Protein AF-A0A7W1QG82-F1 (afdb_monomer)

Sequence (102 aa):
VHRGPALATIATLDGPFDLVFIDADKPGYLAYYEAVLPKLSERGLIVVDNVLWSGRVAQPPSDEDSGSTIALREFNDHVAADERVVGVMLSVRDGITLVRRA

pLDDT: mean 97.1, std 2.38, range [79.19, 98.81]

Mean predicted aligned error: 2.44 Å

Nearest PDB structures (foldseek):
  5log-assembly1_B  TM=9.324E-01  e=5.120E-11  Myxococcus xanthus
  5lhm-assembly1_A  TM=9.294E-01  e=6.638E-11  Myxococcus xanthus
  3tfw-assembly1_B-2  TM=8.816E-01  e=2.780E-08  Klebsiella pneumoniae subsp. pneumoniae MGH 78578
  8c9t-assembly1_D  TM=8.574E-01  e=2.780E-08  Streptomyces avermitilis MA-4680 = NBRC 14893
  8k1f-assembly2_B-2  TM=8.760E-01  e=8.676E-07  Fusobacterium nucleatum subsp. nucleatum ATCC 25586

Structure (mmCIF, N/CA/C/O backbone):
data_AF-A0A7W1QG82-F1
#
_entry.id   AF-A0A7W1QG82-F1
#
loop_
_atom_site.group_PDB
_atom_site.id
_atom_site.type_symbol
_atom_site.label_atom_id
_atom_site.label_alt_id
_atom_site.label_comp_id
_atom_site.label_asym_id
_atom_site.label_entity_id
_atom_site.label_seq_id
_atom_site.pdbx_PDB_ins_code
_atom_site.Cartn_x
_atom_site.Cartn_y
_atom_site.Cartn_z
_atom_site.occupancy
_atom_site.B_iso_or_equiv
_atom_site.auth_seq_id
_atom_site.auth_comp_id
_atom_site.auth_asym_id
_atom_site.auth_atom_id
_atom_site.pdbx_PDB_model_num
ATOM 1 N N . VAL A 1 1 ? -19.112 -13.288 1.544 1.00 79.19 1 VAL A N 1
ATOM 2 C CA . VAL A 1 1 ? -18.258 -12.942 0.381 1.00 79.19 1 VAL A CA 1
ATOM 3 C C . VAL A 1 1 ? -18.979 -11.881 -0.428 1.00 79.19 1 VAL A C 1
ATOM 5 O O . VAL A 1 1 ? -20.074 -12.156 -0.905 1.00 79.19 1 VAL A O 1
ATOM 8 N N . HIS A 1 2 ? -18.407 -10.682 -0.526 1.00 90.44 2 HIS A N 1
ATOM 9 C CA . HIS A 1 2 ? -18.924 -9.612 -1.383 1.00 90.44 2 HIS A CA 1
ATOM 10 C C . HIS A 1 2 ? -18.364 -9.780 -2.800 1.00 90.44 2 HIS A C 1
ATOM 12 O O . HIS A 1 2 ? -17.254 -10.284 -2.968 1.00 90.44 2 HIS A O 1
ATOM 18 N N . ARG A 1 3 ? -19.136 -9.398 -3.820 1.00 93.06 3 ARG A N 1
ATOM 19 C CA . ARG A 1 3 ? -18.699 -9.409 -5.223 1.00 93.06 3 ARG A CA 1
ATOM 20 C C . ARG A 1 3 ? -18.891 -8.015 -5.800 1.00 93.06 3 ARG A C 1
ATOM 22 O O . ARG A 1 3 ? -19.988 -7.475 -5.707 1.00 93.06 3 ARG A O 1
ATOM 29 N N . GLY A 1 4 ? -17.842 -7.468 -6.402 1.00 93.06 4 GLY A N 1
ATOM 30 C CA . GLY A 1 4 ? -17.847 -6.132 -6.991 1.00 93.06 4 GLY A CA 1
ATOM 31 C C . GLY A 1 4 ? -16.536 -5.388 -6.732 1.00 93.06 4 GLY A C 1
ATOM 32 O O . GLY A 1 4 ? -15.611 -5.969 -6.162 1.00 93.06 4 GLY A O 1
ATOM 33 N N . PRO A 1 5 ? -16.449 -4.113 -7.145 1.00 95.19 5 PRO A N 1
ATOM 34 C CA . PRO A 1 5 ? -15.274 -3.284 -6.906 1.00 95.19 5 PRO A CA 1
ATOM 35 C C . PRO A 1 5 ? -14.980 -3.146 -5.408 1.00 95.19 5 PRO A C 1
ATOM 37 O O . PRO A 1 5 ? -15.870 -2.825 -4.609 1.00 95.19 5 PRO A O 1
ATOM 40 N N . ALA A 1 6 ? -13.722 -3.364 -5.024 1.00 95.88 6 ALA A N 1
ATOM 41 C CA . ALA A 1 6 ? -13.329 -3.355 -3.620 1.00 95.88 6 ALA A CA 1
ATOM 42 C C . ALA A 1 6 ? -13.514 -1.971 -2.976 1.00 95.88 6 ALA A C 1
ATOM 44 O O . ALA A 1 6 ? -14.067 -1.907 -1.884 1.00 95.88 6 ALA A O 1
ATOM 45 N N . LEU A 1 7 ? -13.182 -0.866 -3.663 1.00 97.12 7 LEU A N 1
ATOM 46 C CA . LEU A 1 7 ? -13.365 0.496 -3.125 1.00 97.12 7 LEU A CA 1
ATOM 47 C C . LEU A 1 7 ? -14.818 0.792 -2.738 1.00 97.12 7 LEU A C 1
ATOM 49 O O . LEU A 1 7 ? -15.078 1.292 -1.645 1.00 97.12 7 LEU A O 1
ATOM 53 N N . ALA A 1 8 ? -15.771 0.435 -3.605 1.00 96.62 8 ALA A N 1
ATOM 54 C CA . ALA A 1 8 ? -17.191 0.627 -3.323 1.00 96.62 8 ALA A CA 1
ATOM 55 C C . ALA A 1 8 ? -17.633 -0.204 -2.111 1.00 96.62 8 ALA A C 1
ATOM 57 O O . ALA A 1 8 ? -18.407 0.266 -1.284 1.00 96.62 8 ALA A O 1
ATOM 58 N N . THR A 1 9 ? -17.097 -1.419 -1.977 1.00 96.31 9 THR A N 1
ATOM 59 C CA . THR A 1 9 ? -17.381 -2.281 -0.825 1.00 96.31 9 THR A CA 1
ATOM 60 C C . THR A 1 9 ? -16.787 -1.694 0.458 1.00 96.31 9 THR A C 1
ATOM 62 O O . THR A 1 9 ? -17.516 -1.530 1.430 1.00 96.31 9 THR A O 1
ATOM 65 N N . ILE A 1 10 ? -15.507 -1.299 0.456 1.00 96.81 10 ILE A N 1
ATOM 66 C CA . ILE A 1 10 ? -14.810 -0.697 1.610 1.00 96.81 10 ILE A CA 1
ATOM 67 C C . ILE A 1 10 ? -15.559 0.535 2.134 1.00 96.81 10 ILE A C 1
ATOM 69 O O . ILE A 1 10 ? -15.678 0.706 3.347 1.00 96.81 10 ILE A O 1
ATOM 73 N N . ALA A 1 11 ? -16.111 1.364 1.242 1.00 97.12 11 ALA A N 1
ATOM 74 C CA . ALA A 1 11 ? -16.889 2.543 1.624 1.00 97.12 11 ALA A CA 1
ATOM 75 C C . ALA A 1 11 ? -18.117 2.201 2.491 1.00 97.12 11 ALA A C 1
ATOM 77 O O . ALA A 1 11 ? -18.475 2.986 3.365 1.00 97.12 11 ALA A O 1
ATOM 78 N N . THR A 1 12 ? -18.723 1.027 2.281 1.00 96.75 12 THR A N 1
ATOM 79 C CA . THR A 1 12 ? -19.905 0.553 3.028 1.00 96.75 12 THR A CA 1
ATOM 80 C C . THR A 1 12 ? -19.580 -0.197 4.315 1.00 96.75 12 THR A C 1
ATOM 82 O O . THR A 1 12 ? -20.489 -0.483 5.089 1.00 96.75 12 THR A O 1
ATOM 85 N N . LEU A 1 13 ? -18.314 -0.562 4.536 1.00 96.25 13 LEU A N 1
ATOM 86 C CA . LEU A 1 13 ? -17.918 -1.328 5.710 1.00 96.25 13 LEU A CA 1
ATOM 87 C C . LEU A 1 13 ? -17.531 -0.405 6.863 1.00 96.25 13 LEU A C 1
ATOM 89 O O . LEU A 1 13 ? -16.715 0.503 6.688 1.00 96.25 13 LEU A O 1
ATOM 93 N N . ASP A 1 14 ? -18.043 -0.695 8.052 1.00 94.75 14 ASP A N 1
ATOM 94 C CA . ASP A 1 14 ? -17.630 -0.029 9.282 1.00 94.75 14 ASP A CA 1
ATOM 95 C C . ASP A 1 14 ? -16.452 -0.770 9.921 1.00 94.75 14 ASP A C 1
ATOM 97 O O . ASP A 1 14 ? -16.428 -2.000 9.990 1.00 94.75 14 ASP A O 1
ATOM 101 N N . GLY A 1 15 ? -15.448 -0.005 10.348 1.00 94.12 15 GLY A N 1
ATOM 102 C CA . GLY A 1 15 ? -14.326 -0.515 11.130 1.00 94.12 15 GLY A CA 1
ATO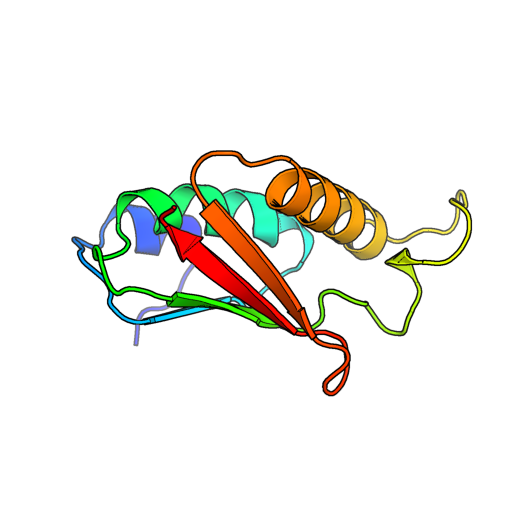M 103 C C . GLY A 1 15 ? -14.650 -0.595 12.635 1.00 94.12 15 GLY A C 1
ATOM 104 O O . GLY A 1 15 ? -15.799 -0.396 13.033 1.00 94.12 15 GLY A O 1
ATOM 105 N N . PRO A 1 16 ? -13.641 -0.816 13.495 1.00 97.56 16 PRO A N 1
ATOM 106 C CA . PRO A 1 16 ? -12.231 -0.905 13.143 1.00 97.56 16 PRO A CA 1
ATOM 107 C C . PRO A 1 16 ? -11.806 -2.319 12.704 1.00 97.56 16 PRO A C 1
ATOM 109 O O . PRO A 1 16 ? -12.313 -3.314 13.213 1.00 97.56 16 PRO A O 1
ATOM 112 N N . PHE A 1 17 ? -10.844 -2.410 11.786 1.00 98.31 17 PHE A N 1
ATOM 113 C CA . PHE A 1 17 ? -10.231 -3.678 11.372 1.00 98.31 17 PHE A CA 1
ATOM 114 C C . PHE A 1 17 ? -8.890 -3.901 12.069 1.00 98.31 17 PHE A C 1
ATOM 116 O O . PHE A 1 17 ? -8.045 -3.007 12.079 1.00 98.31 17 PHE A O 1
ATOM 123 N N . ASP A 1 18 ? -8.668 -5.108 12.587 1.00 98.38 18 ASP A N 1
ATOM 124 C CA . ASP A 1 18 ? -7.376 -5.504 13.168 1.00 98.38 18 ASP A CA 1
ATOM 125 C C . ASP A 1 18 ? -6.380 -6.012 12.115 1.00 98.38 18 ASP A C 1
ATOM 127 O O . ASP A 1 18 ? -5.169 -5.975 12.322 1.00 98.38 18 ASP A O 1
ATOM 131 N N . LEU A 1 19 ? -6.871 -6.473 10.965 1.00 98.50 19 LEU A N 1
ATOM 132 C CA . LEU A 1 19 ? -6.038 -6.924 9.858 1.00 98.50 19 LEU A CA 1
ATOM 133 C C . LEU A 1 19 ? -6.707 -6.595 8.526 1.00 98.50 19 LEU A C 1
ATOM 135 O O . LEU A 1 19 ? -7.873 -6.930 8.312 1.00 98.50 19 LEU A O 1
ATOM 139 N N . VAL A 1 20 ? -5.945 -5.997 7.614 1.00 98.56 20 VAL A N 1
ATOM 140 C CA . VAL A 1 20 ? -6.333 -5.798 6.215 1.00 98.56 20 VAL A CA 1
ATOM 141 C C . VAL A 1 20 ? -5.233 -6.359 5.324 1.00 98.56 20 VAL A C 1
ATOM 143 O O . VAL A 1 20 ? -4.074 -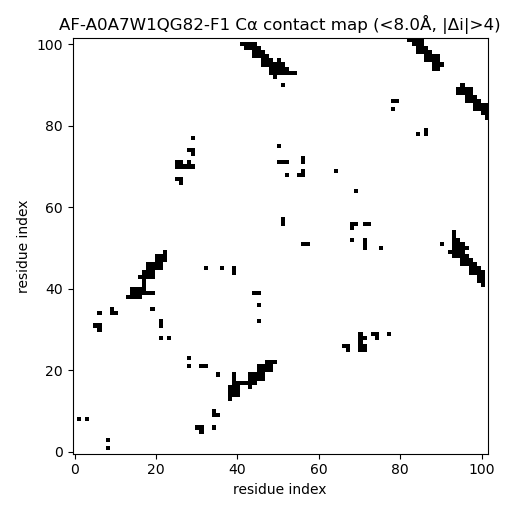5.989 5.470 1.00 98.56 20 VAL A O 1
ATOM 146 N N . PHE A 1 21 ? -5.586 -7.243 4.393 1.00 98.56 21 PHE A N 1
ATOM 147 C CA . PHE A 1 21 ? -4.657 -7.803 3.411 1.00 98.56 21 PHE A CA 1
ATOM 148 C C . PHE A 1 21 ? -5.016 -7.286 2.013 1.00 98.56 21 PHE A C 1
ATOM 150 O O . PHE A 1 21 ? -6.120 -7.539 1.529 1.00 98.56 21 PHE A O 1
ATOM 157 N N . ILE A 1 22 ? -4.103 -6.544 1.385 1.00 98.56 22 ILE A N 1
ATOM 158 C CA . ILE A 1 22 ? -4.262 -5.966 0.047 1.00 98.56 22 ILE A CA 1
ATOM 159 C C . ILE A 1 22 ? -3.446 -6.805 -0.941 1.00 98.56 22 ILE A C 1
ATOM 161 O O . ILE A 1 22 ? -2.222 -6.688 -1.018 1.00 98.56 22 ILE A O 1
ATOM 165 N N . ASP A 1 23 ? -4.152 -7.635 -1.707 1.00 97.31 23 ASP A N 1
ATOM 166 C CA . ASP A 1 23 ? -3.638 -8.334 -2.887 1.00 97.31 23 ASP A CA 1
ATOM 167 C C . ASP A 1 23 ? -4.690 -8.295 -4.002 1.00 97.31 23 ASP A C 1
ATOM 169 O O . ASP A 1 23 ? -5.529 -9.183 -4.157 1.00 97.31 23 ASP A O 1
ATOM 173 N N . ALA A 1 24 ? -4.711 -7.166 -4.703 1.00 95.50 24 ALA A N 1
ATOM 174 C CA . ALA A 1 24 ? -5.705 -6.818 -5.714 1.00 95.50 24 ALA A CA 1
ATOM 175 C C . ALA A 1 24 ? -5.023 -6.315 -7.000 1.00 95.50 24 ALA A C 1
ATOM 177 O O . ALA A 1 24 ? -3.846 -6.591 -7.255 1.00 95.50 24 ALA A O 1
ATOM 178 N N . ASP A 1 25 ? -5.753 -5.566 -7.827 1.00 96.50 25 ASP A N 1
ATOM 179 C CA . ASP A 1 25 ? -5.172 -4.839 -8.947 1.00 96.50 25 ASP A CA 1
ATOM 180 C C . ASP A 1 25 ? -4.204 -3.760 -8.441 1.00 96.50 25 ASP A C 1
ATOM 182 O O . ASP A 1 25 ? -4.525 -2.950 -7.572 1.00 96.50 25 ASP A O 1
ATOM 186 N N . LYS A 1 26 ? -2.986 -3.765 -8.983 1.00 96.50 26 LYS A N 1
ATOM 187 C CA . LYS A 1 26 ? -1.892 -2.918 -8.493 1.00 96.50 26 LYS A CA 1
ATOM 188 C C . LYS A 1 26 ? -2.150 -1.409 -8.666 1.00 96.50 26 LYS A C 1
ATOM 190 O O . LYS A 1 26 ? -1.840 -0.676 -7.732 1.00 96.50 26 LYS A O 1
ATOM 195 N N . PRO A 1 27 ? -2.778 -0.925 -9.762 1.00 97.31 27 PRO A N 1
ATOM 196 C CA . PRO A 1 27 ? -3.159 0.486 -9.887 1.00 97.31 27 PRO A CA 1
ATOM 197 C C . PRO A 1 27 ? -4.063 1.003 -8.759 1.00 97.31 27 PRO A C 1
ATOM 199 O O . PRO A 1 27 ? -4.014 2.183 -8.427 1.00 97.31 27 PRO A O 1
ATOM 202 N N . GLY A 1 28 ? -4.872 0.133 -8.146 1.00 97.56 28 GLY A N 1
ATOM 203 C CA . GLY A 1 28 ? -5.751 0.502 -7.039 1.00 97.56 28 GLY A CA 1
ATOM 204 C C . GLY A 1 28 ? -5.079 0.561 -5.664 1.00 97.56 28 GLY A C 1
ATOM 205 O O . GLY A 1 28 ? -5.710 1.042 -4.726 1.00 97.56 28 GLY A O 1
ATOM 206 N N . TYR A 1 29 ? -3.832 0.100 -5.504 1.00 98.44 29 TYR A N 1
ATOM 207 C CA . TYR A 1 29 ? -3.203 -0.095 -4.186 1.00 98.44 29 TYR A CA 1
ATOM 208 C C . TYR A 1 29 ? -3.216 1.148 -3.300 1.00 98.44 29 TYR A C 1
ATOM 210 O O . TYR A 1 29 ? -3.627 1.060 -2.143 1.00 98.44 29 TYR A O 1
ATOM 218 N N . LEU A 1 30 ? -2.831 2.303 -3.846 1.00 98.56 30 LEU A N 1
ATOM 219 C CA . LEU A 1 30 ? -2.835 3.559 -3.099 1.00 98.56 30 LEU A CA 1
ATOM 220 C C . LEU A 1 30 ? 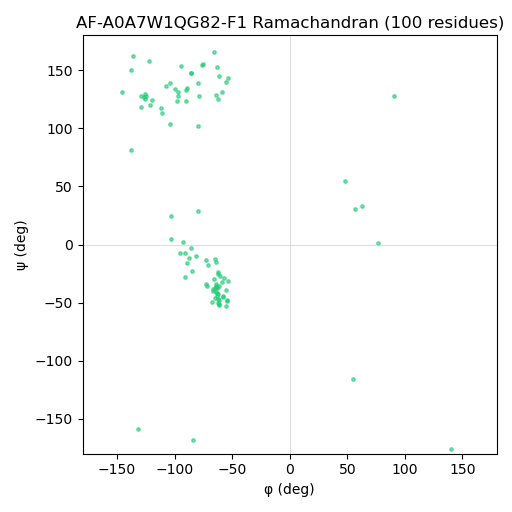-4.251 3.946 -2.644 1.00 98.56 30 LEU A C 1
ATOM 222 O O . LEU A 1 30 ? -4.459 4.313 -1.491 1.00 98.56 30 LEU A O 1
ATOM 226 N N . ALA A 1 31 ? -5.246 3.791 -3.519 1.00 98.62 31 ALA A N 1
ATOM 227 C CA . ALA A 1 31 ? -6.634 4.083 -3.179 1.00 98.62 31 ALA A CA 1
ATOM 228 C C . ALA A 1 31 ? -7.184 3.112 -2.122 1.00 98.62 31 ALA A C 1
ATOM 230 O O . ALA A 1 31 ? -7.901 3.532 -1.214 1.00 98.62 31 ALA A O 1
ATOM 231 N N . TYR A 1 32 ? -6.844 1.822 -2.211 1.00 98.62 32 TYR A N 1
ATOM 232 C CA . TYR A 1 32 ? -7.219 0.837 -1.198 1.00 98.62 32 TYR A CA 1
ATOM 233 C C . TYR A 1 32 ? -6.599 1.177 0.153 1.00 98.62 32 TYR A C 1
ATOM 235 O O . TYR A 1 32 ? -7.317 1.191 1.149 1.00 98.62 32 TYR A O 1
ATOM 243 N N . TYR A 1 33 ? -5.304 1.498 0.174 1.00 98.69 33 TYR A N 1
ATOM 244 C CA . TYR A 1 33 ? -4.576 1.916 1.368 1.00 98.69 33 TYR A CA 1
ATOM 245 C C . TYR A 1 33 ? -5.234 3.123 2.052 1.00 98.69 33 TYR A C 1
ATOM 247 O O . TYR A 1 33 ? -5.596 3.031 3.226 1.00 98.69 33 TYR A O 1
ATOM 255 N N . GLU A 1 34 ? -5.494 4.203 1.313 1.00 98.62 34 GLU A N 1
ATOM 256 C CA . GLU A 1 34 ? -6.154 5.400 1.856 1.00 98.62 34 GLU A CA 1
ATOM 257 C C . GLU A 1 34 ? -7.587 5.127 2.328 1.00 98.62 34 GLU A C 1
ATOM 259 O O . GLU A 1 34 ? -8.043 5.697 3.318 1.00 98.62 34 GLU A O 1
ATOM 264 N N . ALA A 1 35 ? -8.313 4.231 1.656 1.00 98.44 35 ALA A N 1
ATOM 265 C CA . ALA A 1 35 ? -9.679 3.892 2.042 1.00 98.44 35 ALA A CA 1
ATOM 266 C C . ALA A 1 35 ? -9.742 3.062 3.337 1.00 98.44 35 ALA A C 1
ATOM 268 O O . ALA A 1 35 ? -10.684 3.213 4.123 1.00 98.44 35 ALA A O 1
ATOM 269 N N . VAL A 1 36 ? -8.767 2.173 3.563 1.00 98.31 36 VAL A N 1
ATOM 270 C CA . VAL A 1 36 ? -8.754 1.286 4.739 1.00 98.31 36 VAL A CA 1
ATOM 271 C C . VAL A 1 36 ? -8.019 1.885 5.930 1.00 98.31 36 VAL A C 1
ATOM 273 O O . VAL A 1 36 ? -8.386 1.564 7.060 1.00 98.31 36 VAL A O 1
ATOM 276 N N . LEU A 1 37 ? -7.038 2.771 5.713 1.00 98.31 37 LEU A N 1
ATOM 277 C CA . LEU A 1 37 ? -6.240 3.351 6.792 1.00 98.31 37 LEU A CA 1
ATOM 278 C C . LEU A 1 37 ? -7.120 4.008 7.865 1.00 98.31 37 LEU A C 1
ATOM 280 O O . LEU A 1 37 ? -6.947 3.632 9.017 1.00 98.31 37 LEU A O 1
ATOM 284 N N . PRO A 1 38 ? -8.117 4.871 7.567 1.00 97.75 38 PRO A N 1
ATOM 285 C CA . PRO A 1 38 ? -9.009 5.451 8.576 1.00 97.75 38 PRO A CA 1
ATOM 286 C C . PRO A 1 38 ? -9.860 4.422 9.327 1.00 97.75 38 PRO A C 1
ATOM 288 O O . PRO A 1 38 ? -10.270 4.689 10.453 1.00 97.75 38 PRO A O 1
ATOM 291 N N . LYS A 1 39 ? -10.103 3.253 8.727 1.00 98.06 39 LYS A N 1
ATOM 292 C CA . LYS A 1 39 ? -10.915 2.162 9.286 1.00 98.06 39 LYS A CA 1
ATOM 293 C C . LYS A 1 39 ? -10.072 1.134 10.052 1.00 98.06 39 LYS A C 1
ATOM 295 O O . LYS A 1 39 ? -10.622 0.147 10.531 1.00 98.06 39 LYS A O 1
ATOM 300 N N . LEU A 1 40 ? -8.760 1.334 10.175 1.00 98.25 40 LEU A N 1
ATOM 301 C CA . LEU A 1 40 ? -7.867 0.439 10.908 1.00 98.25 40 LEU A CA 1
ATOM 302 C C . LEU A 1 40 ? -7.951 0.692 12.420 1.00 98.25 40 LEU A C 1
ATOM 304 O O . LEU A 1 40 ? -7.978 1.855 12.841 1.00 98.25 40 LEU A O 1
ATOM 308 N N . SER A 1 41 ? -7.960 -0.378 13.220 1.00 98.19 41 SER A N 1
ATOM 309 C CA . SER A 1 41 ? -7.893 -0.297 14.684 1.00 98.19 41 SER A CA 1
ATOM 310 C C . SER A 1 41 ? -6.552 0.271 15.158 1.00 98.19 41 SER A C 1
ATOM 312 O O . SER A 1 41 ? -5.583 0.328 14.400 1.00 98.19 41 SER A O 1
ATOM 314 N N . GLU A 1 42 ? -6.468 0.677 16.427 1.00 95.81 42 GLU A N 1
ATOM 315 C CA . GLU A 1 42 ? -5.208 1.147 17.032 1.00 95.81 42 GLU A CA 1
ATOM 316 C C . GLU A 1 42 ? -4.105 0.078 17.023 1.00 95.81 42 GLU A C 1
ATOM 318 O O . GLU A 1 42 ? -2.921 0.400 17.003 1.00 95.81 42 GLU A O 1
ATOM 323 N N . ARG A 1 43 ? -4.489 -1.204 17.032 1.00 96.12 43 ARG A N 1
ATOM 324 C CA . ARG A 1 43 ? -3.568 -2.352 16.983 1.00 96.12 43 ARG A CA 1
ATOM 325 C C . ARG A 1 43 ? -3.511 -2.991 15.599 1.00 96.12 43 ARG A C 1
ATOM 327 O O . ARG A 1 43 ? -2.902 -4.048 15.447 1.00 96.12 43 ARG A O 1
ATOM 334 N N . GLY A 1 44 ? -4.189 -2.389 14.628 1.00 98.12 44 GLY A N 1
ATOM 335 C CA . GLY A 1 44 ? -4.421 -3.007 13.343 1.00 98.12 44 GLY A CA 1
ATOM 336 C C . GLY A 1 44 ? -3.189 -2.982 12.452 1.00 98.12 44 GLY A C 1
ATOM 337 O O . GLY A 1 44 ? -2.312 -2.122 12.573 1.00 98.12 44 GLY A O 1
ATOM 338 N N . LEU A 1 45 ? -3.150 -3.942 11.534 1.00 98.56 45 LEU A N 1
ATOM 339 C CA . LEU A 1 45 ? -2.078 -4.114 10.566 1.00 98.56 45 LEU A CA 1
ATOM 340 C C . LEU A 1 45 ? -2.648 -4.144 9.146 1.00 98.56 45 LEU A C 1
ATOM 342 O O . LEU A 1 45 ? -3.557 -4.919 8.848 1.00 98.56 45 LEU A O 1
ATOM 346 N N . ILE A 1 46 ? -2.086 -3.334 8.256 1.00 98.81 46 ILE A N 1
ATOM 347 C CA . ILE A 1 46 ? -2.282 -3.471 6.813 1.00 98.81 46 ILE A CA 1
ATOM 348 C C . ILE A 1 46 ?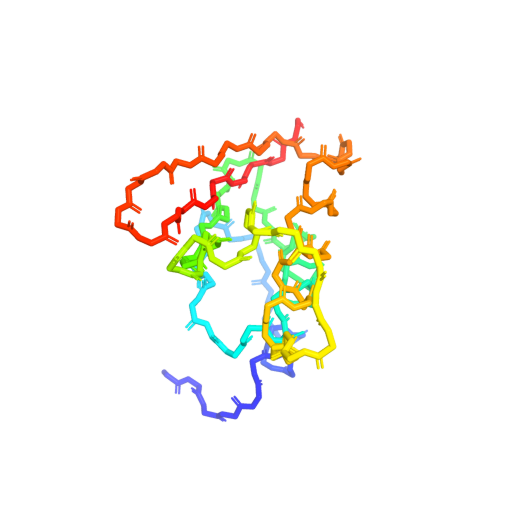 -1.091 -4.254 6.266 1.00 98.81 46 ILE A C 1
ATOM 350 O O . ILE A 1 46 ? 0.063 -3.949 6.561 1.00 98.81 46 ILE A O 1
ATOM 354 N N . VAL A 1 47 ? -1.374 -5.274 5.470 1.00 98.75 47 VAL A N 1
ATOM 355 C CA . VAL A 1 47 ? -0.390 -6.116 4.796 1.00 98.75 47 VAL A CA 1
ATOM 356 C C . VAL A 1 47 ? -0.629 -5.986 3.303 1.00 98.75 47 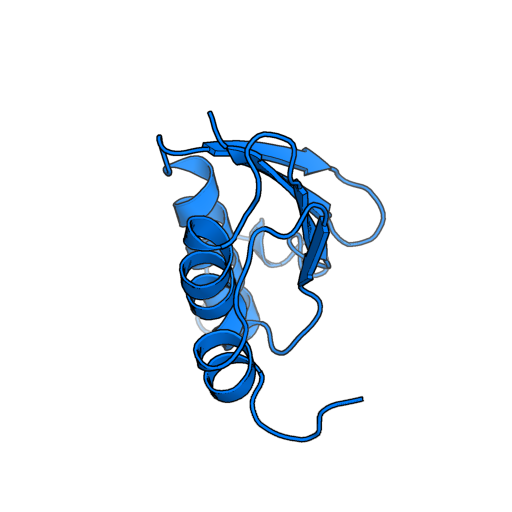VAL A C 1
ATOM 358 O O . VAL A 1 47 ? -1.740 -6.228 2.838 1.00 98.75 47 VAL A O 1
ATOM 361 N N . VAL A 1 48 ? 0.395 -5.600 2.552 1.00 98.69 48 VAL A N 1
ATOM 362 C CA . VAL A 1 48 ? 0.289 -5.354 1.110 1.00 98.69 48 VAL A CA 1
ATOM 363 C C . VAL A 1 48 ? 1.262 -6.265 0.368 1.00 98.69 48 VAL A C 1
ATOM 365 O O . VAL A 1 48 ? 2.463 -6.207 0.633 1.00 98.69 48 VAL A O 1
ATOM 368 N N . ASP A 1 49 ? 0.752 -7.123 -0.524 1.00 98.06 49 ASP A N 1
ATOM 369 C CA . ASP A 1 49 ? 1.551 -8.147 -1.223 1.00 98.06 49 ASP A CA 1
ATOM 370 C C . ASP A 1 49 ? 2.049 -7.682 -2.606 1.00 98.06 49 ASP A C 1
ATOM 372 O O . ASP A 1 49 ? 1.418 -6.868 -3.288 1.00 98.06 49 ASP A O 1
ATOM 376 N N . ASN A 1 50 ? 3.170 -8.267 -3.034 1.00 98.00 50 ASN A N 1
ATOM 377 C CA . ASN A 1 50 ? 3.877 -8.068 -4.308 1.00 98.00 50 ASN A CA 1
ATOM 378 C C . ASN A 1 50 ? 4.422 -6.650 -4.546 1.00 98.00 50 ASN A C 1
ATOM 380 O O . ASN A 1 50 ? 4.476 -6.178 -5.684 1.00 98.00 50 ASN A O 1
ATOM 384 N N . VAL A 1 51 ? 4.835 -5.963 -3.481 1.00 97.62 51 VAL A N 1
ATOM 385 C CA . VAL A 1 51 ? 5.304 -4.567 -3.560 1.00 97.62 51 VAL A CA 1
ATOM 386 C C . VAL A 1 51 ? 6.663 -4.397 -4.251 1.00 97.62 51 VAL A C 1
ATOM 388 O O . VAL A 1 51 ? 6.982 -3.290 -4.680 1.00 97.62 51 VAL A O 1
ATOM 391 N N . LEU A 1 52 ? 7.459 -5.468 -4.396 1.00 97.94 52 LEU A N 1
ATOM 392 C CA . LEU A 1 52 ? 8.722 -5.442 -5.151 1.00 97.94 52 LEU A CA 1
ATOM 393 C C . LEU A 1 52 ? 8.528 -5.764 -6.640 1.00 97.94 52 LEU A C 1
ATOM 395 O O . LEU A 1 52 ? 9.416 -5.475 -7.444 1.00 97.94 52 LEU A O 1
ATOM 399 N N . TRP A 1 53 ? 7.384 -6.333 -7.026 1.00 97.31 53 TRP A N 1
ATOM 400 C CA . TRP A 1 53 ? 6.970 -6.559 -8.416 1.00 97.31 53 TRP A CA 1
ATOM 401 C C . TRP A 1 53 ? 8.040 -7.200 -9.313 1.00 97.31 53 TRP A C 1
ATOM 403 O O . TRP A 1 53 ? 8.428 -6.664 -10.356 1.00 97.31 53 TRP A O 1
ATOM 413 N N . SER A 1 54 ? 8.559 -8.349 -8.891 1.00 96.19 54 SER A N 1
ATOM 414 C CA . SER A 1 54 ? 9.671 -9.075 -9.520 1.00 96.19 54 SER A CA 1
ATOM 415 C C . SER A 1 54 ? 10.948 -8.235 -9.656 1.00 96.19 54 SER A C 1
ATOM 417 O O . SER A 1 54 ? 11.708 -8.384 -10.610 1.00 96.19 54 SER A O 1
ATOM 419 N N . GLY A 1 55 ? 11.157 -7.301 -8.726 1.00 96.62 55 GLY A N 1
ATOM 420 C CA . GLY A 1 55 ? 12.270 -6.353 -8.721 1.00 96.62 55 GLY A CA 1
ATOM 421 C C . GLY A 1 55 ? 12.131 -5.193 -9.712 1.00 96.62 55 GLY A C 1
ATOM 422 O O . GLY A 1 55 ? 13.029 -4.352 -9.767 1.00 96.62 55 GLY A O 1
ATOM 423 N N . ARG A 1 56 ? 11.033 -5.103 -10.480 1.00 97.06 56 ARG A N 1
ATOM 424 C CA . ARG A 1 56 ? 10.847 -4.051 -11.499 1.00 97.06 56 ARG A CA 1
ATOM 425 C C . ARG A 1 56 ? 10.807 -2.652 -10.893 1.00 97.06 56 ARG A C 1
ATOM 427 O O . ARG A 1 56 ? 11.364 -1.724 -11.472 1.00 97.06 56 ARG A O 1
ATOM 434 N N . VAL A 1 57 ? 10.212 -2.503 -9.707 1.00 97.12 57 VAL A N 1
ATOM 435 C CA . VAL A 1 57 ? 10.134 -1.195 -9.032 1.00 97.12 57 VAL A CA 1
ATOM 436 C C . VAL A 1 57 ? 11.515 -0.633 -8.687 1.00 97.12 57 VAL A C 1
ATOM 438 O O . VAL A 1 57 ? 11.660 0.581 -8.635 1.00 97.12 57 VAL A O 1
ATOM 441 N N . ALA A 1 58 ? 12.525 -1.495 -8.522 1.00 95.81 58 ALA A N 1
ATOM 442 C CA . ALA A 1 58 ? 13.898 -1.110 -8.200 1.00 95.81 58 ALA A CA 1
ATOM 443 C C . ALA A 1 58 ? 14.790 -0.884 -9.436 1.00 95.81 58 ALA A C 1
ATOM 445 O O . ALA A 1 58 ? 15.931 -0.449 -9.292 1.00 95.81 58 ALA A O 1
ATOM 446 N N . GLN A 1 59 ? 14.307 -1.196 -10.644 1.00 97.00 59 GLN A N 1
ATOM 447 C CA . GLN A 1 59 ? 15.024 -0.866 -11.878 1.00 97.00 59 GLN A CA 1
ATOM 448 C C . GLN A 1 59 ? 14.892 0.633 -12.190 1.00 97.00 59 GLN A C 1
ATOM 450 O O . GLN A 1 59 ? 13.906 1.245 -11.771 1.00 97.00 59 GLN A O 1
ATOM 455 N N . PRO A 1 60 ? 15.839 1.233 -12.938 1.00 97.00 60 PRO A N 1
ATOM 456 C CA . PRO A 1 60 ? 15.681 2.590 -13.448 1.00 97.00 60 PRO A CA 1
ATOM 457 C C . PRO A 1 60 ? 14.361 2.751 -14.223 1.00 97.00 60 PRO A C 1
ATOM 459 O O . PRO A 1 60 ? 13.967 1.814 -14.925 1.00 97.00 60 PRO A O 1
ATOM 462 N N . PRO A 1 61 ? 13.682 3.909 -14.124 1.00 94.88 61 PRO A N 1
ATOM 463 C CA . PRO A 1 61 ? 12.480 4.170 -14.904 1.00 94.88 61 PRO A CA 1
ATOM 464 C C . PRO A 1 61 ? 12.712 4.001 -16.405 1.00 94.88 61 PRO A C 1
ATOM 466 O O . PRO A 1 61 ? 13.750 4.410 -16.931 1.00 94.88 61 PRO A O 1
ATOM 469 N N . SER A 1 62 ? 11.731 3.408 -17.077 1.00 95.88 62 SER A N 1
ATOM 470 C CA . SER A 1 62 ? 11.746 3.147 -18.515 1.00 95.88 62 SER A CA 1
ATOM 471 C C . SER A 1 62 ? 10.379 3.453 -19.121 1.00 95.88 62 SER A C 1
ATOM 473 O O . SER A 1 62 ? 9.357 3.251 -18.467 1.00 95.88 62 SER A O 1
ATOM 475 N N . ASP A 1 63 ? 10.345 3.855 -20.391 1.00 94.19 63 ASP A N 1
ATOM 476 C CA . ASP A 1 63 ? 9.097 4.039 -21.150 1.00 94.19 63 ASP A CA 1
ATOM 477 C C . ASP A 1 63 ? 8.323 2.717 -21.346 1.00 94.19 63 ASP A C 1
ATOM 479 O O . ASP A 1 63 ? 7.141 2.718 -21.684 1.00 94.19 63 ASP A O 1
ATOM 483 N N . GLU A 1 64 ? 8.978 1.576 -21.112 1.00 94.19 64 GLU A N 1
ATOM 484 C CA . GLU A 1 64 ? 8.371 0.241 -21.149 1.00 94.19 64 GLU A CA 1
ATOM 485 C C . GLU A 1 64 ? 7.717 -0.168 -19.816 1.00 94.19 64 GLU A C 1
ATOM 487 O O . GLU A 1 64 ? 7.133 -1.254 -19.715 1.00 94.19 64 GLU A O 1
ATOM 492 N N . ASP A 1 65 ? 7.817 0.665 -18.773 1.00 96.00 65 ASP A N 1
ATOM 493 C CA . ASP A 1 65 ? 7.231 0.356 -17.475 1.00 96.00 65 ASP A CA 1
ATOM 494 C C . ASP A 1 65 ? 5.706 0.229 -17.577 1.00 96.00 65 ASP A C 1
ATOM 496 O O . ASP A 1 65 ? 4.981 1.125 -18.006 1.00 96.00 65 ASP A O 1
ATOM 500 N N . SER A 1 66 ? 5.196 -0.918 -17.126 1.00 97.31 66 SER A N 1
ATOM 501 C CA . SER A 1 66 ? 3.754 -1.134 -17.042 1.00 97.31 66 SER A CA 1
ATOM 502 C C . SER A 1 66 ? 3.106 -0.152 -16.062 1.00 97.31 66 SER A C 1
ATOM 504 O O . SER A 1 66 ? 3.713 0.216 -15.054 1.00 97.31 66 SER A O 1
ATOM 506 N N . GLY A 1 67 ? 1.823 0.161 -16.272 1.00 97.31 67 GLY A N 1
ATOM 507 C CA . GLY A 1 67 ? 1.048 0.962 -15.316 1.00 97.31 67 GLY A CA 1
ATOM 508 C C . GLY A 1 67 ? 1.074 0.394 -13.889 1.00 97.31 67 GLY A C 1
ATOM 509 O O . GLY A 1 67 ? 1.103 1.154 -12.929 1.00 97.31 67 GLY A O 1
ATOM 510 N N . SER A 1 68 ? 1.168 -0.932 -13.732 1.00 97.75 68 SER A N 1
ATOM 511 C CA . SER A 1 68 ? 1.352 -1.574 -12.423 1.00 97.75 68 SER A CA 1
ATOM 512 C C . SER A 1 68 ? 2.710 -1.268 -11.786 1.00 97.75 68 SER A C 1
ATOM 514 O O . SER A 1 68 ? 2.774 -1.082 -10.576 1.00 97.75 68 SER A O 1
ATOM 516 N N . THR A 1 69 ? 3.793 -1.214 -12.571 1.00 98.25 69 THR A N 1
ATOM 517 C CA . THR A 1 69 ? 5.131 -0.860 -12.063 1.00 98.25 69 THR A CA 1
ATOM 518 C C . THR A 1 69 ? 5.142 0.580 -11.561 1.00 98.25 69 THR A C 1
ATOM 520 O O . THR A 1 69 ? 5.631 0.835 -10.463 1.00 98.25 69 THR A O 1
ATOM 523 N N . ILE A 1 70 ? 4.571 1.499 -12.347 1.00 98.12 70 ILE A N 1
ATOM 524 C CA . ILE A 1 70 ? 4.472 2.922 -11.998 1.00 98.12 70 ILE A CA 1
ATOM 525 C C . ILE A 1 70 ? 3.645 3.085 -10.718 1.00 98.12 70 ILE A C 1
ATOM 527 O O . ILE A 1 70 ? 4.138 3.647 -9.744 1.00 98.12 70 ILE A O 1
ATOM 531 N N . ALA A 1 71 ? 2.450 2.488 -10.669 1.00 98.31 71 ALA A N 1
ATOM 532 C CA . ALA A 1 71 ? 1.571 2.571 -9.505 1.00 98.31 71 ALA A CA 1
ATOM 533 C C . ALA A 1 71 ? 2.188 1.975 -8.229 1.00 98.31 71 ALA A C 1
ATOM 535 O O . ALA A 1 71 ? 1.975 2.498 -7.140 1.00 98.31 71 ALA A O 1
ATOM 536 N N . LEU A 1 72 ? 2.966 0.890 -8.336 1.00 98.38 72 LEU A N 1
ATOM 537 C CA . LEU A 1 72 ? 3.646 0.310 -7.175 1.00 98.38 72 LEU A CA 1
ATOM 538 C C . LEU A 1 72 ? 4.818 1.164 -6.690 1.00 98.38 72 LEU A C 1
ATOM 540 O O . LEU A 1 72 ? 5.037 1.218 -5.482 1.00 98.38 72 LEU A O 1
ATOM 544 N N . ARG A 1 73 ? 5.544 1.855 -7.583 1.00 98.38 73 ARG A N 1
ATOM 545 C CA . ARG A 1 73 ? 6.539 2.858 -7.163 1.00 98.38 73 ARG A CA 1
ATOM 546 C C . ARG A 1 73 ? 5.859 4.000 -6.412 1.00 98.38 73 ARG A C 1
ATOM 548 O O . ARG A 1 73 ? 6.239 4.266 -5.280 1.00 98.38 73 ARG A O 1
ATOM 555 N N . GLU A 1 74 ? 4.796 4.571 -6.979 1.00 98.38 74 GLU A N 1
ATOM 556 C CA . GLU A 1 74 ? 4.021 5.641 -6.334 1.00 98.38 74 GLU A CA 1
ATOM 557 C C . GLU A 1 74 ? 3.466 5.213 -4.970 1.00 98.38 74 GLU A C 1
ATOM 559 O O . GLU A 1 74 ? 3.577 5.950 -3.993 1.00 98.38 74 GLU A O 1
ATOM 564 N N . PHE A 1 75 ? 2.909 4.004 -4.877 1.00 98.62 75 PHE A N 1
ATOM 565 C CA . PHE A 1 75 ? 2.434 3.443 -3.616 1.00 98.62 75 PHE A CA 1
ATOM 566 C C . PHE A 1 75 ? 3.568 3.278 -2.590 1.00 98.62 75 PHE A C 1
ATOM 568 O O . PHE A 1 75 ? 3.408 3.679 -1.437 1.00 98.62 75 PHE A O 1
ATOM 575 N N . ASN A 1 76 ? 4.706 2.702 -2.993 1.00 98.50 76 ASN A N 1
ATOM 576 C CA . ASN A 1 76 ? 5.845 2.489 -2.099 1.00 98.50 76 ASN A CA 1
ATOM 577 C C . ASN A 1 76 ? 6.418 3.819 -1.593 1.00 98.50 76 ASN A C 1
ATOM 579 O O . ASN A 1 76 ? 6.658 3.951 -0.393 1.00 98.50 76 ASN A O 1
ATOM 583 N N . ASP A 1 77 ? 6.583 4.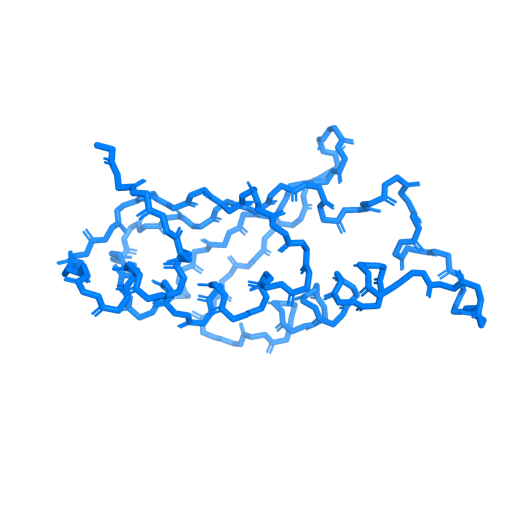799 -2.484 1.00 98.38 77 ASP A N 1
ATOM 584 C CA . ASP A 1 77 ? 7.068 6.140 -2.147 1.00 98.38 77 ASP A CA 1
ATOM 585 C C . ASP A 1 77 ? 6.090 6.853 -1.207 1.00 98.38 77 ASP A C 1
ATOM 587 O O . ASP A 1 77 ? 6.503 7.460 -0.218 1.00 98.38 77 ASP A O 1
ATOM 591 N N . HIS A 1 78 ? 4.785 6.722 -1.466 1.00 98.62 78 HIS A N 1
ATOM 592 C CA . HIS A 1 78 ? 3.746 7.285 -0.612 1.00 98.62 78 HIS A CA 1
ATOM 593 C C . HIS A 1 78 ? 3.793 6.698 0.803 1.00 98.62 78 HIS A C 1
ATOM 595 O O . HIS A 1 78 ? 3.863 7.451 1.769 1.00 98.62 78 HIS A O 1
ATOM 601 N N . VAL A 1 79 ? 3.795 5.367 0.945 1.00 98.44 79 VAL A N 1
ATOM 602 C CA . VAL A 1 79 ? 3.839 4.718 2.269 1.00 98.44 79 VAL A CA 1
ATOM 603 C C . VAL A 1 79 ? 5.142 5.032 3.005 1.00 98.44 79 VAL A C 1
ATOM 605 O O . VAL A 1 79 ? 5.126 5.196 4.222 1.00 98.44 79 VAL A O 1
ATOM 608 N N . ALA A 1 80 ? 6.266 5.145 2.292 1.00 98.31 80 ALA A N 1
ATOM 609 C CA . ALA A 1 80 ? 7.545 5.522 2.891 1.00 98.31 80 ALA A CA 1
ATOM 610 C C . ALA A 1 80 ? 7.554 6.965 3.431 1.00 98.31 80 ALA A C 1
ATOM 612 O O . ALA A 1 80 ? 8.273 7.245 4.390 1.00 98.31 80 ALA A O 1
ATOM 613 N N . ALA A 1 81 ? 6.771 7.864 2.827 1.00 98.38 81 ALA A N 1
ATOM 614 C CA . ALA A 1 81 ? 6.662 9.269 3.219 1.00 98.38 81 ALA A CA 1
ATOM 615 C C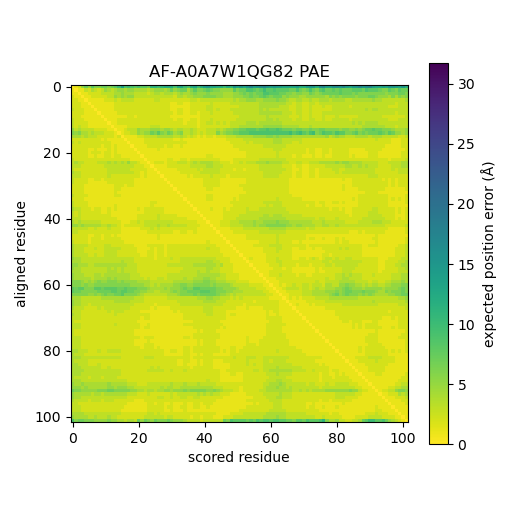 . ALA A 1 81 ? 5.484 9.570 4.170 1.00 98.38 81 ALA A C 1
ATOM 617 O O . ALA A 1 81 ? 5.361 10.698 4.648 1.00 98.38 81 ALA A O 1
ATOM 618 N N . ASP A 1 82 ? 4.603 8.604 4.434 1.00 98.56 82 ASP A N 1
ATOM 619 C CA . ASP A 1 82 ? 3.386 8.820 5.217 1.00 98.56 82 ASP A CA 1
ATOM 620 C C . ASP A 1 82 ? 3.661 8.825 6.731 1.00 98.56 82 ASP A C 1
ATOM 622 O O . ASP A 1 82 ? 3.769 7.786 7.380 1.00 98.56 82 ASP A O 1
ATOM 626 N N . GLU A 1 83 ? 3.709 10.021 7.320 1.00 98.19 83 GLU A N 1
ATOM 627 C CA . GLU A 1 83 ? 3.959 10.226 8.755 1.00 98.19 83 GLU A CA 1
ATOM 628 C C . GLU A 1 83 ? 2.852 9.669 9.674 1.00 98.19 83 GLU A C 1
ATOM 630 O O . GLU A 1 83 ? 3.049 9.565 10.886 1.00 98.19 83 GLU A O 1
ATOM 635 N N . ARG A 1 84 ? 1.682 9.290 9.133 1.00 98.25 84 ARG A N 1
ATOM 636 C CA . ARG A 1 84 ? 0.584 8.690 9.919 1.00 98.25 84 ARG A CA 1
ATOM 637 C C . ARG A 1 84 ? 0.887 7.248 10.339 1.00 98.25 84 ARG A C 1
ATOM 639 O O . ARG A 1 84 ? 0.141 6.680 11.146 1.00 98.25 84 ARG A O 1
ATOM 646 N N . VAL A 1 85 ? 1.914 6.625 9.758 1.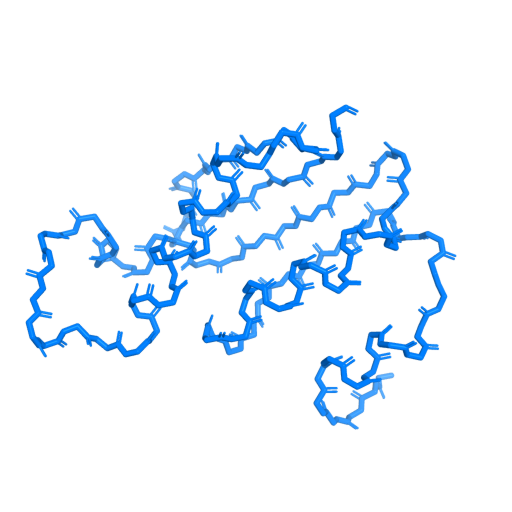00 98.44 85 VAL A N 1
ATOM 647 C CA . VAL A 1 85 ? 2.163 5.187 9.875 1.00 98.44 85 VAL A CA 1
ATOM 648 C C . VAL A 1 85 ? 3.627 4.840 10.123 1.00 98.44 85 VAL A C 1
ATOM 650 O O . VAL A 1 85 ? 4.545 5.611 9.873 1.00 98.44 85 VAL A O 1
ATOM 653 N N . VAL A 1 86 ? 3.841 3.614 10.594 1.00 98.12 86 VAL A N 1
ATOM 654 C CA . VAL A 1 86 ? 5.137 2.938 10.573 1.00 98.12 86 VAL A CA 1
ATOM 655 C C . VAL A 1 86 ? 5.042 1.793 9.570 1.00 98.12 86 VAL A C 1
ATOM 657 O O . VAL A 1 86 ? 4.296 0.831 9.788 1.00 98.12 86 VAL A O 1
ATOM 660 N N . GLY A 1 87 ? 5.796 1.909 8.476 1.00 97.56 87 GLY A N 1
ATOM 661 C CA . GLY A 1 87 ? 5.890 0.913 7.411 1.00 97.56 87 GLY A CA 1
ATOM 662 C C . GLY A 1 87 ? 7.189 0.106 7.469 1.00 97.56 87 GLY A C 1
ATOM 663 O O . GLY A 1 87 ? 8.265 0.660 7.690 1.00 97.56 87 GLY A O 1
ATOM 664 N N . VAL A 1 88 ? 7.106 -1.204 7.237 1.00 98.19 88 VAL A N 1
ATOM 665 C CA . VAL A 1 88 ? 8.268 -2.085 7.044 1.00 98.19 88 VAL A CA 1
ATOM 666 C C . VAL A 1 88 ? 8.066 -2.899 5.774 1.00 98.19 88 VAL A C 1
ATOM 668 O O . VAL A 1 88 ? 7.138 -3.701 5.687 1.00 98.19 88 VAL A O 1
ATOM 671 N N . MET A 1 89 ? 8.962 -2.725 4.804 1.00 98.31 89 MET A N 1
ATOM 672 C CA . MET A 1 89 ? 9.014 -3.556 3.603 1.00 98.31 89 MET A CA 1
ATOM 673 C C . MET A 1 89 ? 9.934 -4.758 3.834 1.00 98.31 89 MET A C 1
ATOM 675 O O . MET A 1 89 ? 11.108 -4.610 4.169 1.00 98.31 89 MET A O 1
ATOM 679 N N . LEU A 1 90 ? 9.397 -5.958 3.638 1.00 98.06 90 LEU A N 1
ATOM 680 C CA . LEU A 1 90 ? 10.096 -7.229 3.779 1.00 98.06 90 LEU A CA 1
ATOM 681 C C . LEU A 1 90 ? 10.346 -7.843 2.401 1.00 98.06 90 LEU A C 1
ATOM 683 O O . LEU A 1 90 ? 9.435 -7.932 1.581 1.00 98.06 90 LEU A O 1
ATOM 687 N N . SER A 1 91 ? 11.548 -8.372 2.177 1.00 96.69 91 SER A N 1
ATOM 688 C CA . SER A 1 91 ? 11.929 -9.107 0.959 1.00 96.69 91 SER A CA 1
ATOM 689 C C . SER A 1 91 ? 11.435 -10.562 0.940 1.00 96.69 91 SER A C 1
ATOM 691 O O . SER A 1 91 ? 12.048 -11.443 0.338 1.00 96.69 91 SER A O 1
ATOM 693 N N . VAL A 1 92 ? 10.316 -10.839 1.612 1.00 96.69 92 VAL A N 1
ATOM 694 C CA . VAL A 1 92 ? 9.674 -12.154 1.576 1.00 96.69 92 VAL A CA 1
ATOM 695 C C . VAL A 1 92 ? 8.894 -12.276 0.270 1.00 96.69 92 VAL A C 1
ATOM 697 O O . VAL A 1 92 ? 8.065 -11.423 -0.044 1.00 96.69 92 VAL A O 1
ATOM 700 N N . ARG A 1 93 ? 9.144 -13.357 -0.481 1.00 94.56 93 ARG A N 1
ATOM 701 C CA . ARG A 1 93 ? 8.520 -13.631 -1.785 1.00 94.56 93 ARG A CA 1
ATOM 702 C C . ARG A 1 93 ? 8.722 -12.456 -2.754 1.00 94.56 93 ARG A C 1
ATOM 704 O O . ARG A 1 93 ? 9.856 -12.188 -3.125 1.00 94.56 93 ARG A O 1
ATOM 711 N N . ASP A 1 94 ? 7.648 -11.784 -3.166 1.00 96.62 94 ASP A N 1
ATOM 712 C CA . ASP A 1 94 ? 7.681 -10.693 -4.146 1.00 96.62 94 ASP A CA 1
ATOM 713 C C . ASP A 1 94 ? 7.560 -9.314 -3.480 1.00 96.62 94 ASP A C 1
ATOM 715 O O . ASP A 1 94 ? 7.100 -8.343 -4.080 1.00 96.62 94 ASP A O 1
ATOM 719 N N . GLY A 1 95 ? 7.953 -9.239 -2.207 1.00 97.69 95 GLY A N 1
ATOM 720 C CA . GLY A 1 95 ? 7.829 -8.052 -1.379 1.00 97.69 95 GLY A CA 1
ATOM 721 C C . GLY A 1 95 ? 6.510 -8.011 -0.627 1.00 97.69 95 GLY A C 1
ATOM 722 O O . GLY A 1 95 ? 5.446 -8.084 -1.239 1.00 97.69 95 GLY A O 1
ATOM 723 N N . ILE A 1 96 ? 6.588 -7.817 0.688 1.00 98.31 96 ILE A N 1
ATOM 724 C CA . ILE A 1 96 ? 5.429 -7.552 1.545 1.00 98.31 96 ILE A CA 1
ATOM 725 C C . ILE A 1 96 ? 5.692 -6.266 2.320 1.00 98.31 96 ILE A C 1
ATOM 727 O O . ILE A 1 96 ? 6.692 -6.186 3.034 1.00 98.31 96 ILE A O 1
ATOM 731 N N . THR A 1 97 ? 4.788 -5.292 2.237 1.00 98.69 97 THR A N 1
ATOM 732 C CA . THR A 1 97 ? 4.817 -4.125 3.130 1.00 98.69 97 THR A CA 1
ATOM 733 C C . THR A 1 97 ? 3.839 -4.337 4.276 1.00 98.69 97 THR A C 1
ATOM 735 O O . THR A 1 97 ? 2.651 -4.576 4.061 1.00 98.69 97 THR A O 1
ATOM 738 N N . LEU A 1 98 ? 4.351 -4.250 5.500 1.00 98.62 98 LEU A N 1
ATOM 739 C CA . LEU A 1 98 ? 3.577 -4.216 6.734 1.00 98.62 98 LEU A CA 1
ATOM 740 C C . LEU A 1 98 ? 3.416 -2.761 7.167 1.00 98.62 98 LEU A C 1
ATOM 742 O O . LEU A 1 98 ? 4.416 -2.057 7.287 1.00 98.62 98 LEU A O 1
ATOM 746 N N . VAL A 1 99 ? 2.188 -2.319 7.425 1.00 98.69 99 VAL A N 1
ATOM 747 C CA . VAL A 1 99 ? 1.894 -0.948 7.857 1.00 98.69 99 VAL A CA 1
ATOM 748 C C . VAL A 1 99 ? 1.022 -0.966 9.103 1.00 98.69 99 VAL A C 1
ATOM 750 O O . VAL A 1 99 ? -0.041 -1.587 9.117 1.00 98.69 99 VAL A O 1
ATOM 753 N N . ARG A 1 100 ? 1.449 -0.250 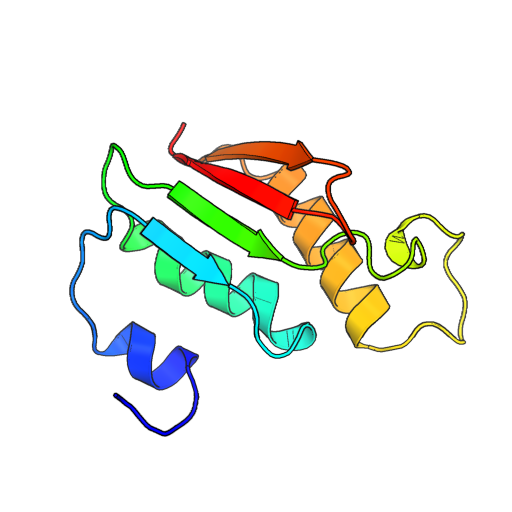10.142 1.00 97.81 100 ARG A N 1
ATOM 754 C CA . ARG A 1 100 ? 0.631 0.048 11.327 1.00 97.81 100 ARG A CA 1
ATOM 755 C C . ARG A 1 100 ? 0.528 1.554 11.519 1.00 97.81 100 ARG A C 1
ATOM 757 O O . ARG A 1 100 ? 1.416 2.279 11.082 1.00 97.81 100 ARG A O 1
ATOM 764 N N . ARG A 1 101 ? -0.497 2.029 12.225 1.00 96.31 101 ARG A N 1
ATOM 765 C CA . ARG A 1 101 ? -0.552 3.439 12.646 1.00 96.31 101 ARG A CA 1
ATOM 766 C C . ARG A 1 101 ? 0.627 3.776 13.573 1.00 96.31 101 ARG A C 1
ATOM 768 O O . ARG A 1 101 ? 1.081 2.903 14.330 1.00 96.31 101 ARG A O 1
ATOM 775 N N . ALA A 1 102 ? 1.129 5.004 13.444 1.00 91.75 102 ALA A N 1
ATOM 776 C CA . ALA A 1 102 ? 2.190 5.551 14.286 1.00 91.75 102 ALA A CA 1
ATOM 777 C C . ALA A 1 102 ? 1.719 5.729 15.734 1.00 91.75 102 ALA A C 1
ATOM 779 O O . ALA A 1 102 ? 0.574 6.195 15.932 1.00 91.75 102 ALA A O 1
#

Radius of gyration: 13.73 Å; Cα contacts (8 Å, |Δi|>4): 153; chains: 1; bounding box: 36×24×38 Å

Secondary structure (DSSP, 8-state):
---S-HHHHHHH----EEEEEE-S-GGGHHHHHHHHGGGEEEEEEEEEE-TTGGGGGGSPP-TT--HHHHHHHHHHHHHHH-TTEEEEEE-STT-EEEEEE-

Foldseek 3Di:
DDDDDPLVVLVPDAAQAQEAEDDDQQLCLQVVCVSNVVNHDQNHKYKYPLLCVQVLLVDPDDPPDDSSSVSSVVNVVCLVPDPQWDWDWDPPDNIMIIIHGD

Solvent-accessible surface area (backbone atoms only — not comparable to full-atom values): 5940 Å² total; per-residue (Å²): 138,90,87,76,65,62,68,69,51,56,73,74,55,82,61,67,34,60,68,46,78,49,80,73,68,49,69,48,46,53,60,51,49,65,65,44,55,85,34,42,33,93,84,14,38,39,37,36,58,49,59,30,54,86,53,53,54,77,46,81,90,54,95,81,59,48,69,47,44,54,34,35,39,55,34,51,54,47,53,74,66,39,81,69,40,48,69,48,79,38,86,57,88,42,16,33,34,41,35,29,67,100